Protein AF-A0A926TI09-F1 (afdb_monomer)

Sequence (83 aa):
MKVGLQPTLSDANIDVTQAASQRQLSIAITAIAEELSRSVSLNLCLILDHSGSMGGRPIDTVKRAAQQIVDQLSPLDRLSVVA

Structure (mmCIF, N/CA/C/O backbone):
data_AF-A0A926TI09-F1
#
_entry.id   AF-A0A926TI09-F1
#
loop_
_atom_site.group_PDB
_atom_site.id
_atom_site.type_symbol
_atom_site.label_atom_id
_atom_site.label_alt_id
_atom_site.label_comp_id
_atom_site.label_asym_id
_atom_site.label_entity_id
_atom_site.label_seq_id
_atom_site.pdbx_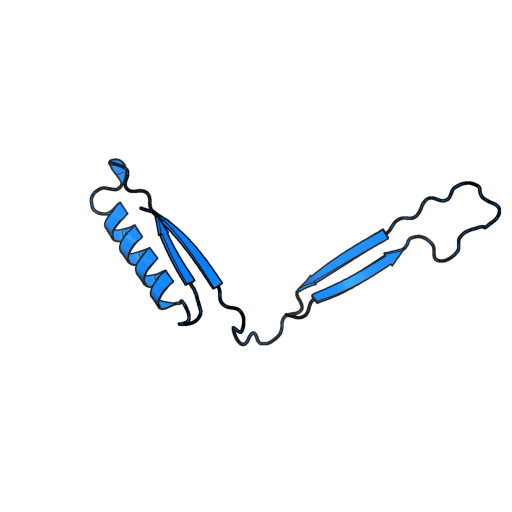PDB_ins_code
_atom_site.Cartn_x
_atom_site.Cartn_y
_atom_site.Cartn_z
_atom_site.occupancy
_atom_site.B_iso_or_equiv
_atom_site.auth_seq_id
_atom_site.auth_comp_id
_atom_site.auth_asym_id
_atom_site.auth_atom_id
_atom_site.pdbx_PDB_model_num
ATOM 1 N N . MET A 1 1 ? -2.745 -5.608 -16.080 1.00 64.25 1 MET A N 1
ATOM 2 C CA . MET A 1 1 ? -1.722 -4.540 -16.009 1.00 64.25 1 MET A CA 1
ATOM 3 C C . MET A 1 1 ? -0.891 -4.609 -17.274 1.00 64.25 1 MET A C 1
ATOM 5 O O . MET A 1 1 ? -0.156 -5.574 -17.452 1.00 64.25 1 MET A O 1
ATOM 9 N N . LYS A 1 2 ? -1.050 -3.627 -18.164 1.00 74.25 2 LYS A N 1
ATOM 10 C CA . LYS A 1 2 ? -0.236 -3.494 -19.374 1.00 74.25 2 LYS A CA 1
ATOM 11 C C . LYS A 1 2 ? 0.882 -2.489 -19.113 1.00 74.25 2 LYS A C 1
ATOM 13 O O . LYS A 1 2 ? 0.646 -1.421 -18.552 1.00 74.25 2 LYS A O 1
ATOM 18 N N . VAL A 1 3 ? 2.097 -2.855 -19.499 1.00 84.75 3 VAL A N 1
ATOM 19 C CA . VAL A 1 3 ? 3.286 -2.013 -19.356 1.00 84.75 3 VAL A CA 1
ATOM 20 C C . VAL A 1 3 ? 3.802 -1.704 -20.750 1.00 84.75 3 VAL A C 1
ATOM 22 O O . VAL A 1 3 ? 4.022 -2.617 -21.545 1.00 84.75 3 VAL A O 1
ATOM 25 N N . GLY A 1 4 ? 3.966 -0.419 -21.049 1.00 88.56 4 GLY A N 1
ATOM 26 C CA . GLY A 1 4 ? 4.681 0.036 -22.229 1.00 88.56 4 GLY A CA 1
ATOM 27 C C . GLY A 1 4 ? 6.178 -0.013 -21.958 1.00 88.56 4 GLY A C 1
ATOM 28 O O . GLY A 1 4 ? 6.641 0.478 -20.928 1.00 88.56 4 GLY A O 1
ATOM 29 N N . LEU A 1 5 ? 6.930 -0.614 -22.876 1.00 92.31 5 LEU A N 1
ATOM 30 C CA . LEU A 1 5 ? 8.388 -0.628 -22.845 1.00 92.31 5 LEU A CA 1
ATOM 31 C C . LEU A 1 5 ? 8.903 -0.021 -24.141 1.00 92.31 5 LEU A C 1
ATOM 33 O O . LEU A 1 5 ? 8.580 -0.509 -25.224 1.00 92.31 5 LEU A O 1
ATOM 37 N N . GLN A 1 6 ? 9.719 1.020 -24.023 1.00 93.19 6 GLN A N 1
ATOM 38 C CA . GLN A 1 6 ? 10.395 1.630 -25.161 1.00 93.19 6 GLN A CA 1
ATOM 39 C C . GLN A 1 6 ? 11.909 1.557 -24.947 1.00 93.19 6 GLN A C 1
ATOM 41 O O . GLN A 1 6 ? 12.476 2.409 -24.256 1.00 93.19 6 GLN A O 1
ATOM 46 N N . PRO A 1 7 ? 12.562 0.517 -25.491 1.00 91.75 7 PRO A N 1
ATOM 47 C CA . PRO A 1 7 ? 14.009 0.412 -25.483 1.00 91.75 7 PRO A CA 1
ATOM 48 C C . PRO A 1 7 ? 14.619 1.170 -26.669 1.00 91.75 7 PRO A C 1
ATOM 50 O O . PRO A 1 7 ? 14.159 1.041 -27.804 1.00 91.75 7 PRO A O 1
ATOM 53 N N . THR A 1 8 ? 15.703 1.895 -26.411 1.00 91.62 8 THR A N 1
ATOM 54 C CA . THR A 1 8 ? 16.531 2.544 -27.435 1.00 91.62 8 THR A CA 1
ATOM 55 C C . THR A 1 8 ? 17.998 2.241 -27.155 1.00 91.62 8 TH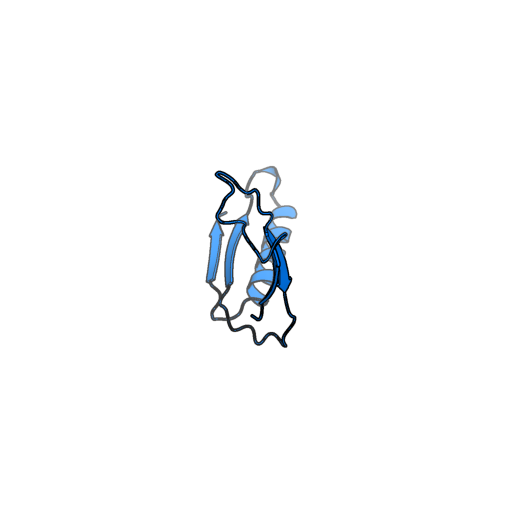R A C 1
ATOM 57 O O . THR A 1 8 ? 18.450 2.369 -26.018 1.00 91.62 8 THR A O 1
ATOM 60 N N . LEU A 1 9 ? 18.750 1.853 -28.183 1.00 90.62 9 LEU A N 1
ATOM 61 C CA . LEU A 1 9 ? 20.185 1.579 -28.103 1.00 90.62 9 LEU A CA 1
ATOM 62 C C . LEU A 1 9 ? 20.946 2.624 -28.932 1.00 90.62 9 LEU A C 1
ATOM 64 O O . LEU A 1 9 ? 20.466 2.993 -30.002 1.00 90.62 9 LEU A O 1
ATOM 68 N N . SER A 1 10 ? 22.102 3.094 -28.452 1.00 84.81 10 SER A N 1
ATOM 69 C CA . SER A 1 10 ? 22.892 4.128 -29.145 1.00 84.81 10 SER A CA 1
ATOM 70 C C . SER A 1 10 ? 23.372 3.701 -30.530 1.00 84.81 10 SER A C 1
ATOM 72 O O . SER A 1 10 ? 23.405 4.535 -31.427 1.00 84.81 10 SER A O 1
ATOM 74 N N . ASP A 1 11 ? 23.690 2.413 -30.714 1.00 78.44 11 ASP A N 1
ATOM 75 C CA . ASP A 1 11 ? 24.290 1.885 -31.941 1.00 78.44 11 ASP A CA 1
ATOM 76 C C . ASP A 1 11 ? 23.742 0.497 -32.279 1.00 78.44 11 ASP A C 1
ATOM 78 O O . ASP A 1 11 ? 23.756 -0.409 -31.442 1.00 78.44 11 ASP A O 1
ATOM 82 N N . ALA A 1 12 ? 23.289 0.314 -33.521 1.00 68.12 12 ALA A N 1
ATOM 83 C CA . ALA A 1 12 ? 22.822 -0.982 -34.019 1.00 68.12 12 ALA A CA 1
ATOM 84 C C . ALA A 1 12 ? 23.964 -1.873 -34.544 1.00 68.12 12 ALA A C 1
ATOM 86 O O . ALA A 1 12 ? 23.818 -3.094 -34.566 1.00 68.12 12 ALA A O 1
ATOM 87 N N . ASN A 1 13 ? 25.099 -1.277 -34.932 1.00 70.31 13 ASN A N 1
ATOM 88 C CA . ASN A 1 13 ? 26.236 -1.980 -35.523 1.00 70.31 13 ASN A CA 1
ATOM 89 C C . ASN A 1 13 ? 27.484 -1.830 -34.651 1.00 70.31 13 ASN A C 1
ATOM 91 O O . ASN A 1 13 ? 27.788 -0.746 -34.162 1.00 70.31 13 ASN A O 1
ATOM 95 N N . ILE A 1 14 ? 28.217 -2.929 -34.490 1.00 76.38 14 ILE A N 1
ATOM 96 C CA . ILE A 1 14 ? 29.473 -2.990 -33.741 1.00 76.38 14 ILE A CA 1
ATOM 97 C C . ILE A 1 14 ? 30.579 -3.296 -34.745 1.00 76.38 14 ILE A C 1
ATOM 99 O O . ILE A 1 14 ? 30.467 -4.256 -35.508 1.00 76.38 14 ILE A O 1
ATOM 103 N N . ASP A 1 15 ? 31.638 -2.490 -34.745 1.00 80.00 15 ASP A N 1
ATOM 104 C CA . ASP A 1 15 ? 32.824 -2.768 -35.549 1.00 80.00 15 ASP A CA 1
ATOM 105 C C . ASP A 1 15 ? 33.602 -3.937 -34.930 1.00 80.00 15 ASP A C 1
ATOM 107 O O . ASP A 1 15 ? 34.081 -3.859 -33.797 1.00 80.00 15 ASP A O 1
ATOM 111 N N . VAL A 1 16 ? 33.723 -5.032 -35.682 1.00 79.31 16 VAL A N 1
ATOM 112 C CA . VAL A 1 16 ? 34.411 -6.256 -35.244 1.00 79.31 16 VAL A CA 1
ATOM 113 C C . VAL A 1 16 ? 35.923 -6.057 -35.084 1.00 79.31 16 VAL A C 1
ATOM 115 O O . VAL A 1 16 ? 36.594 -6.885 -34.473 1.00 79.31 16 VAL A O 1
ATOM 118 N N . THR A 1 17 ? 36.470 -4.975 -35.642 1.00 87.56 17 THR A N 1
ATOM 119 C CA . THR A 1 17 ? 37.901 -4.657 -35.596 1.00 87.56 17 THR A CA 1
ATOM 120 C C . THR A 1 17 ? 38.289 -3.811 -34.380 1.00 87.56 17 THR A C 1
ATOM 122 O O . THR A 1 17 ? 39.474 -3.709 -34.058 1.00 87.56 17 THR A O 1
ATOM 125 N N . GLN A 1 18 ? 37.314 -3.246 -33.655 1.00 81.00 18 GLN A N 1
ATOM 126 C CA . GLN A 1 18 ? 37.560 -2.508 -32.418 1.00 81.00 18 GLN A CA 1
ATOM 127 C C . GLN A 1 18 ? 37.610 -3.436 -31.200 1.00 81.00 18 GLN A C 1
ATOM 129 O O . GLN A 1 18 ? 36.677 -4.183 -30.915 1.00 81.00 18 GLN A O 1
ATOM 134 N N . ALA A 1 19 ? 38.681 -3.318 -30.411 1.00 82.56 19 ALA A N 1
ATOM 135 C CA . ALA A 1 19 ? 38.868 -4.091 -29.181 1.00 82.56 19 ALA A CA 1
ATOM 136 C C . ALA A 1 19 ? 37.863 -3.737 -28.064 1.00 82.56 19 ALA A C 1
ATOM 138 O O . ALA A 1 19 ? 37.654 -4.532 -27.149 1.00 82.56 19 ALA A O 1
ATOM 139 N N . ALA A 1 20 ? 37.248 -2.552 -28.118 1.00 82.25 20 ALA A N 1
ATOM 140 C CA . ALA A 1 20 ? 36.234 -2.109 -27.169 1.00 82.25 20 ALA A CA 1
ATOM 141 C C . ALA A 1 20 ? 35.229 -1.171 -27.848 1.00 82.25 20 ALA A C 1
ATOM 143 O O . ALA A 1 20 ? 35.614 -0.320 -28.647 1.00 82.25 20 ALA A O 1
ATOM 144 N N . SER A 1 21 ? 33.952 -1.299 -27.484 1.00 81.94 21 SER A N 1
ATOM 145 C CA . SER A 1 21 ? 32.876 -0.394 -27.895 1.00 81.94 21 SER A CA 1
ATOM 146 C C . SER A 1 21 ? 32.035 -0.000 -26.681 1.00 81.94 21 SER A C 1
ATOM 148 O O . SER A 1 21 ? 31.746 -0.828 -25.814 1.00 81.94 21 SER A O 1
ATOM 150 N N . GLN A 1 22 ? 31.647 1.273 -26.603 1.00 84.94 22 GLN A N 1
ATOM 151 C CA . GLN A 1 22 ? 30.701 1.761 -25.602 1.00 84.94 22 GLN A CA 1
ATOM 152 C C . GLN A 1 22 ? 29.301 1.766 -26.211 1.00 84.94 22 GLN A C 1
ATOM 154 O O . GLN A 1 22 ? 29.122 2.261 -27.317 1.00 84.94 22 GLN A O 1
ATOM 159 N N . ARG A 1 23 ? 28.307 1.248 -25.481 1.00 86.19 23 ARG A N 1
ATOM 160 C CA . ARG A 1 23 ? 26.897 1.312 -25.887 1.00 86.19 23 ARG A CA 1
ATOM 161 C C . ARG A 1 23 ? 26.046 1.889 -24.776 1.00 86.19 23 ARG A C 1
ATOM 163 O O . ARG A 1 23 ? 26.257 1.578 -23.604 1.00 86.19 23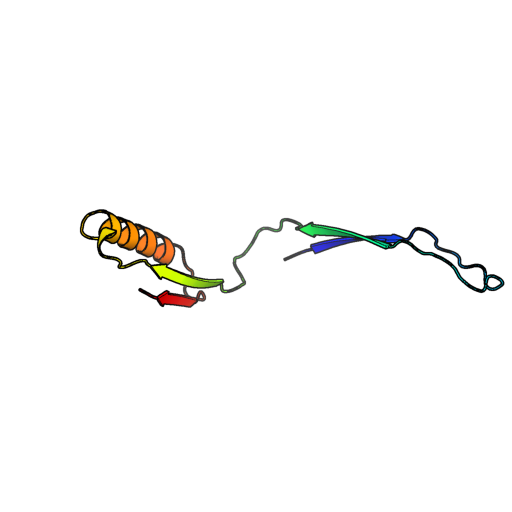 ARG A O 1
ATOM 170 N N . GLN A 1 24 ? 25.066 2.697 -25.152 1.00 89.81 24 GLN A N 1
ATOM 171 C CA . GLN A 1 24 ? 24.088 3.249 -24.225 1.00 89.81 24 GLN A CA 1
ATOM 172 C C . GLN A 1 24 ? 22.736 2.598 -24.489 1.00 89.81 24 GLN A C 1
ATOM 174 O O . GLN A 1 24 ? 22.287 2.530 -25.630 1.00 89.81 24 GLN A O 1
ATOM 179 N N . LEU A 1 25 ? 22.100 2.115 -23.427 1.00 90.75 25 LEU A N 1
ATOM 180 C CA . LEU A 1 25 ? 20.748 1.577 -23.453 1.00 90.75 25 LEU A CA 1
ATOM 181 C C . LEU A 1 25 ? 19.853 2.513 -22.646 1.00 90.75 25 LEU A C 1
ATOM 183 O O . LEU A 1 25 ? 20.096 2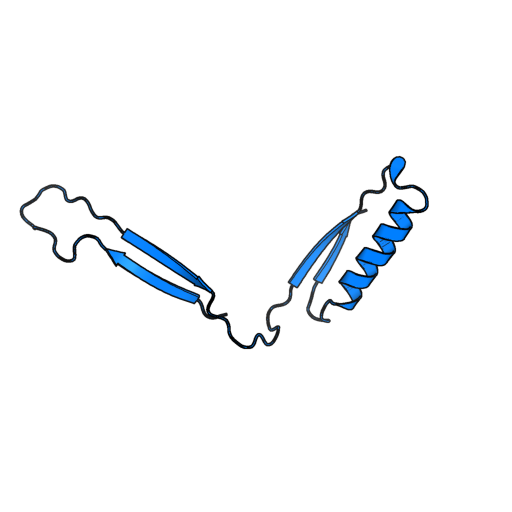.736 -21.462 1.00 90.75 25 LEU A O 1
ATOM 187 N N . SER A 1 26 ? 18.818 3.035 -23.291 1.00 92.44 26 SER A N 1
ATOM 188 C CA . SER A 1 26 ? 17.729 3.752 -22.641 1.00 92.44 26 SER A CA 1
ATOM 189 C C . SER A 1 26 ? 16.497 2.859 -22.614 1.00 92.44 26 SER A C 1
ATOM 191 O O . SER A 1 26 ? 16.163 2.227 -23.616 1.00 92.44 26 SER A O 1
ATOM 193 N N . ILE A 1 27 ? 15.827 2.797 -21.466 1.00 93.94 27 ILE A N 1
ATOM 194 C CA . ILE A 1 27 ? 14.564 2.081 -21.304 1.00 93.94 27 ILE A CA 1
ATOM 195 C C . ILE A 1 27 ? 13.578 3.051 -20.673 1.00 93.94 27 ILE A C 1
ATOM 197 O O . ILE A 1 27 ? 13.771 3.482 -19.537 1.00 93.94 27 ILE A O 1
ATOM 201 N N . ALA A 1 28 ? 12.503 3.359 -21.392 1.00 93.88 28 ALA A N 1
ATOM 202 C CA . ALA A 1 28 ? 11.348 4.023 -20.810 1.00 93.88 28 ALA A CA 1
ATOM 203 C C . ALA A 1 28 ? 10.281 2.981 -20.458 1.00 93.88 28 ALA A C 1
ATOM 205 O O . ALA A 1 28 ? 9.929 2.131 -21.281 1.00 93.88 28 ALA A O 1
ATOM 206 N N . ILE A 1 29 ? 9.781 3.060 -19.225 1.00 92.94 29 ILE A N 1
ATOM 207 C CA . ILE A 1 29 ? 8.723 2.197 -18.699 1.00 92.94 29 ILE A CA 1
ATOM 208 C C . ILE A 1 29 ? 7.508 3.075 -18.436 1.00 92.94 29 ILE A C 1
ATOM 210 O O . ILE A 1 29 ? 7.599 4.054 -17.696 1.00 92.94 29 ILE A O 1
ATOM 214 N N . THR A 1 30 ? 6.370 2.726 -19.026 1.00 91.06 30 THR A N 1
ATOM 215 C CA . THR A 1 30 ? 5.117 3.463 -18.843 1.00 91.06 30 THR A CA 1
ATOM 216 C C . THR A 1 30 ? 3.993 2.534 -18.412 1.00 91.06 30 THR A C 1
ATOM 218 O O . THR A 1 30 ? 3.888 1.387 -18.851 1.00 91.06 30 THR A O 1
ATOM 221 N N . ALA A 1 31 ? 3.130 3.029 -17.527 1.00 87.75 31 ALA A N 1
ATOM 222 C CA . ALA A 1 31 ? 1.887 2.350 -17.194 1.00 87.75 31 ALA A CA 1
ATOM 223 C C . ALA A 1 31 ? 0.851 2.666 -18.278 1.00 87.75 31 ALA A C 1
ATOM 225 O O . ALA A 1 31 ? 0.564 3.835 -18.536 1.00 87.75 31 ALA A O 1
ATOM 226 N N . ILE A 1 32 ? 0.289 1.636 -18.910 1.00 86.31 32 ILE A N 1
ATOM 227 C CA . ILE A 1 32 ? -0.809 1.803 -19.864 1.00 86.31 32 ILE A CA 1
ATOM 228 C C . ILE A 1 32 ? -2.105 1.568 -19.094 1.00 86.31 32 ILE A C 1
ATOM 230 O O . ILE A 1 32 ? -2.340 0.467 -18.590 1.00 86.31 32 ILE A O 1
ATOM 234 N N . ALA A 1 33 ? -2.919 2.619 -18.977 1.00 75.62 33 ALA A N 1
ATOM 235 C CA . ALA A 1 33 ? -4.215 2.538 -18.323 1.00 75.62 33 ALA A CA 1
ATOM 236 C C . ALA A 1 33 ? -5.132 1.591 -19.109 1.00 75.62 33 ALA A C 1
ATOM 238 O O . ALA A 1 33 ? -5.330 1.735 -20.312 1.00 75.62 33 ALA A O 1
ATOM 239 N N . GLU A 1 34 ? -5.682 0.616 -18.406 1.00 72.94 34 GLU A N 1
ATOM 240 C CA . GLU A 1 34 ? -6.712 -0.301 -18.876 1.00 72.94 34 GLU A CA 1
ATOM 241 C C . GLU A 1 34 ? -7.840 -0.218 -17.843 1.00 72.94 34 GLU A C 1
ATOM 243 O O . GLU A 1 34 ? -7.548 0.057 -16.673 1.00 72.94 34 GLU A O 1
ATOM 248 N N . GLU A 1 35 ? -9.106 -0.396 -18.242 1.00 66.12 35 GLU A N 1
ATOM 249 C CA . GLU A 1 35 ? -10.208 -0.443 -17.273 1.00 66.12 35 GLU A CA 1
ATOM 250 C C . GLU A 1 35 ? -9.905 -1.530 -16.242 1.00 66.12 35 GLU A C 1
ATOM 252 O O . GLU A 1 35 ? -9.871 -2.728 -16.531 1.00 66.12 35 GLU A O 1
ATOM 257 N N . LEU A 1 36 ? -9.566 -1.084 -15.036 1.00 61.28 36 LEU A N 1
ATOM 258 C CA . LEU A 1 36 ? -8.988 -1.937 -14.022 1.00 61.28 36 LEU A CA 1
ATOM 259 C C . LEU A 1 36 ? -10.125 -2.706 -13.347 1.00 61.28 36 LEU A C 1
ATOM 261 O O . LEU A 1 36 ? -10.661 -2.271 -12.330 1.00 61.28 36 LEU A O 1
ATOM 265 N N . SER A 1 37 ? -10.479 -3.885 -13.861 1.00 61.38 37 SER A N 1
ATOM 266 C CA . SER A 1 37 ? -11.096 -4.888 -12.994 1.00 61.38 37 SER A CA 1
ATOM 267 C C . SER A 1 37 ? -10.066 -5.186 -11.903 1.00 61.38 37 SER A C 1
ATOM 269 O O . SER A 1 37 ? -8.987 -5.692 -12.221 1.00 61.38 37 SER A O 1
ATOM 271 N N . ARG A 1 38 ? -10.333 -4.799 -10.648 1.00 64.00 38 ARG A N 1
ATOM 272 C CA . ARG A 1 38 ? -9.446 -5.021 -9.490 1.00 64.00 38 ARG A CA 1
ATOM 273 C C . ARG A 1 38 ? -9.241 -6.531 -9.313 1.00 64.00 38 ARG A C 1
ATOM 275 O O . ARG A 1 38 ? -9.989 -7.184 -8.600 1.00 64.00 38 ARG A O 1
ATOM 282 N N . SER A 1 39 ? -8.276 -7.096 -10.039 1.00 64.38 39 SER A N 1
ATOM 283 C CA . SER A 1 39 ? -8.036 -8.542 -10.130 1.00 64.38 39 SER A CA 1
ATOM 284 C C . SER A 1 39 ? -6.896 -9.009 -9.230 1.00 64.38 39 SER A C 1
ATOM 286 O O . SER A 1 39 ? -6.630 -10.204 -9.147 1.00 64.38 39 SER A O 1
ATOM 288 N N . VAL A 1 40 ? -6.182 -8.074 -8.599 1.00 79.06 40 VAL A N 1
ATOM 289 C CA . VAL A 1 40 ? -5.049 -8.361 -7.720 1.00 79.06 40 VAL A CA 1
ATOM 290 C C . VAL A 1 40 ? -5.4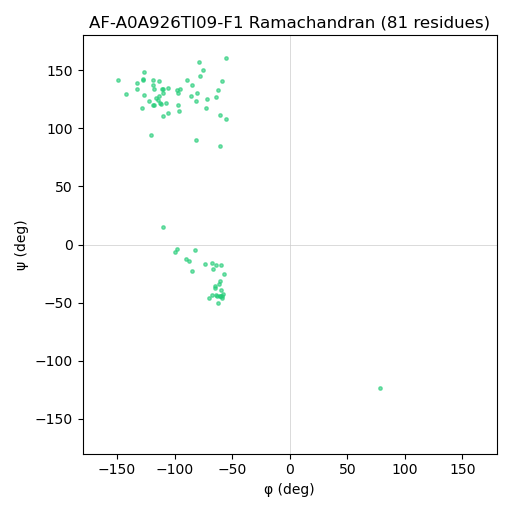47 -7.999 -6.298 1.00 79.06 40 VAL A C 1
ATOM 292 O O . VAL A 1 40 ? -5.790 -6.849 -6.023 1.00 79.06 40 VAL A O 1
ATOM 295 N N . SER A 1 41 ? -5.398 -8.992 -5.413 1.00 84.19 41 SER A N 1
ATOM 296 C CA . SER A 1 41 ? -5.615 -8.818 -3.978 1.00 84.19 41 SER A CA 1
ATOM 297 C C . SER A 1 41 ? -4.549 -7.905 -3.382 1.00 84.19 41 SER A C 1
ATOM 299 O O . SER A 1 41 ? -3.351 -8.112 -3.605 1.00 84.19 41 SER A O 1
ATOM 301 N N . LEU A 1 42 ? -4.973 -6.937 -2.584 1.00 89.25 42 LEU A N 1
ATOM 302 C CA . LEU A 1 42 ? -4.090 -6.031 -1.865 1.00 89.25 42 LEU A CA 1
ATOM 303 C C . LEU A 1 42 ? -3.732 -6.610 -0.487 1.00 89.25 42 LEU A C 1
ATOM 305 O O . LEU A 1 42 ? -4.577 -7.193 0.186 1.00 89.25 42 LEU A O 1
ATOM 309 N N . ASN A 1 43 ? -2.482 -6.436 -0.053 1.00 93.81 43 ASN A N 1
ATOM 310 C CA . ASN A 1 43 ? -2.048 -6.741 1.313 1.00 93.81 43 ASN A CA 1
ATOM 311 C C . ASN A 1 43 ? -1.757 -5.419 2.032 1.00 93.81 43 ASN A C 1
ATOM 313 O O . ASN A 1 43 ? -0.794 -4.737 1.683 1.00 93.81 43 ASN A O 1
ATOM 317 N N . LEU A 1 44 ? -2.585 -5.052 3.009 1.00 93.56 44 LEU A N 1
ATOM 318 C CA . LEU A 1 44 ? -2.469 -3.806 3.764 1.00 93.56 44 LEU A CA 1
ATOM 319 C C . LEU A 1 44 ? -2.038 -4.081 5.205 1.00 93.56 44 LEU A C 1
ATOM 321 O O . LEU A 1 44 ? -2.622 -4.928 5.875 1.00 93.56 44 LEU A O 1
ATOM 325 N N . CYS A 1 45 ? -1.059 -3.327 5.704 1.00 96.12 45 CYS A N 1
ATOM 326 C CA . CYS A 1 45 ? -0.699 -3.312 7.120 1.00 96.12 45 CYS A CA 1
ATOM 327 C C . CYS A 1 45 ? -0.929 -1.909 7.684 1.00 96.12 45 CYS A C 1
ATOM 329 O O . CYS A 1 45 ? -0.330 -0.946 7.206 1.00 96.12 45 CYS A O 1
ATOM 331 N N . LEU A 1 46 ? -1.801 -1.796 8.683 1.00 95.19 46 LEU A N 1
ATOM 332 C CA . LEU A 1 46 ? -2.040 -0.564 9.422 1.00 95.19 46 LEU A CA 1
ATOM 333 C C . LEU A 1 46 ? -1.221 -0.594 10.709 1.00 95.19 46 LEU A C 1
ATOM 335 O O . LEU A 1 46 ? -1.410 -1.480 11.539 1.00 95.19 46 LEU A O 1
ATOM 339 N N . ILE A 1 47 ? -0.331 0.381 10.872 1.00 94.88 47 ILE A N 1
ATOM 340 C CA . ILE A 1 47 ? 0.430 0.591 12.105 1.00 94.88 47 ILE A CA 1
ATOM 341 C C . ILE A 1 47 ? -0.179 1.807 12.798 1.00 94.88 47 ILE A C 1
ATOM 343 O O . ILE A 1 47 ? -0.139 2.912 12.255 1.00 94.88 47 ILE A O 1
ATOM 347 N N . LEU A 1 48 ? -0.799 1.591 13.953 1.00 93.38 48 LEU A N 1
ATOM 348 C CA . LEU A 1 48 ? -1.543 2.600 14.696 1.00 93.38 48 LEU A CA 1
ATOM 349 C C . LEU A 1 48 ? -0.747 2.996 15.939 1.00 93.38 48 LEU A C 1
ATOM 351 O O . LEU A 1 48 ? -0.455 2.154 16.776 1.00 93.38 48 LEU A O 1
ATOM 355 N N . ASP A 1 49 ? -0.415 4.277 16.081 1.00 92.69 49 ASP A N 1
ATOM 356 C CA . ASP A 1 49 ? 0.246 4.766 17.293 1.00 92.69 49 ASP A CA 1
ATOM 357 C C . ASP A 1 49 ? -0.741 4.789 18.478 1.00 92.69 49 ASP A C 1
ATOM 359 O O . ASP A 1 49 ? -1.812 5.400 18.392 1.00 92.69 49 ASP A O 1
ATOM 363 N N . HIS A 1 50 ? -0.378 4.129 19.583 1.00 90.81 50 HIS A N 1
ATOM 364 C CA . HIS A 1 50 ? -1.129 4.113 20.844 1.00 90.81 50 HIS A CA 1
ATOM 365 C C . HIS A 1 50 ? -0.429 4.879 21.983 1.00 90.81 50 HIS A C 1
ATOM 367 O O . HIS A 1 50 ? -0.789 4.714 23.151 1.00 90.81 50 HIS A O 1
ATOM 373 N N . SER A 1 51 ? 0.572 5.706 21.671 1.00 91.88 51 SER A N 1
ATOM 374 C CA . SER A 1 51 ? 1.302 6.509 22.653 1.00 91.88 51 SER A CA 1
ATOM 375 C C . SER A 1 51 ? 0.379 7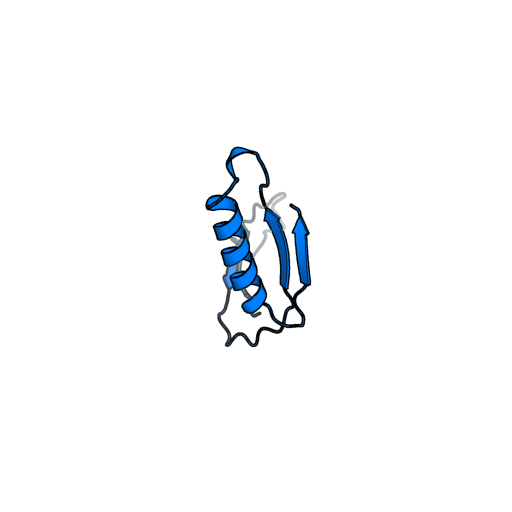.396 23.504 1.00 91.88 51 SER A C 1
ATOM 377 O O . SER A 1 51 ? -0.759 7.702 23.144 1.00 91.88 51 SER A O 1
ATOM 379 N N . GLY A 1 52 ? 0.863 7.849 24.666 1.00 88.81 52 GLY A N 1
ATOM 380 C CA . GLY A 1 52 ? 0.046 8.618 25.618 1.00 88.81 52 GLY A CA 1
ATOM 381 C C . GLY A 1 52 ? -0.576 9.905 25.048 1.00 88.81 52 GLY A C 1
ATOM 382 O O . GLY A 1 52 ? -1.633 10.328 25.511 1.00 88.81 52 GLY A O 1
ATOM 383 N N . SER A 1 53 ? 0.026 10.506 24.014 1.00 90.00 53 SER A N 1
ATOM 384 C CA . SER A 1 53 ? -0.506 11.681 23.304 1.00 90.00 53 SER A CA 1
ATOM 385 C C . SER A 1 53 ? -1.695 11.364 22.390 1.00 90.00 53 SER A C 1
ATOM 387 O O . SER A 1 53 ? -2.433 12.275 22.014 1.00 90.00 53 SER A O 1
ATOM 389 N N . MET A 1 54 ? -1.913 10.091 22.054 1.00 93.62 54 MET A N 1
ATOM 390 C CA . MET A 1 54 ? -3.012 9.646 21.196 1.00 93.62 54 MET A CA 1
ATOM 391 C C . MET A 1 54 ? -4.339 9.488 21.954 1.00 93.62 54 MET A C 1
ATOM 393 O O . MET A 1 54 ? -5.377 9.248 21.339 1.00 93.62 54 MET A O 1
ATOM 397 N N . GLY A 1 55 ? -4.343 9.662 23.278 1.00 87.25 55 GLY A N 1
ATOM 398 C CA . GLY A 1 55 ? -5.529 9.511 24.121 1.00 87.25 55 GLY A CA 1
ATOM 399 C C . GLY A 1 55 ? -6.699 10.439 23.757 1.00 87.25 55 GLY A C 1
ATOM 400 O O . GLY A 1 55 ? -6.533 11.620 23.453 1.00 87.25 55 GLY A O 1
ATOM 401 N N . GLY A 1 56 ? -7.921 9.906 23.840 1.00 92.75 56 GLY A N 1
ATOM 402 C CA . GLY A 1 56 ? -9.157 10.639 23.563 1.00 92.75 56 GLY A CA 1
ATOM 403 C C . GLY A 1 56 ? -9.432 10.799 22.065 1.00 92.75 56 GLY A C 1
ATOM 404 O O . GLY A 1 56 ? -9.510 9.827 21.321 1.00 92.75 56 GLY A O 1
ATOM 405 N N . ARG A 1 57 ? -9.591 12.045 21.608 1.00 94.06 57 ARG A N 1
ATOM 406 C CA . ARG A 1 57 ? -10.020 12.351 20.229 1.00 94.06 57 ARG A CA 1
ATOM 407 C C . ARG A 1 57 ? -9.094 11.814 19.119 1.00 94.06 57 ARG A C 1
ATOM 409 O O . ARG A 1 57 ? -9.635 11.384 18.097 1.00 94.06 57 ARG A O 1
ATOM 416 N N . PRO A 1 58 ? -7.752 11.831 19.246 1.00 94.56 58 PRO A N 1
ATOM 417 C CA . PRO A 1 58 ? -6.867 11.337 18.192 1.00 94.56 58 PRO A CA 1
ATOM 418 C C . PRO A 1 58 ? -7.059 9.844 17.908 1.00 94.56 58 PRO A C 1
ATOM 420 O O . PRO A 1 58 ? -7.307 9.482 16.759 1.00 94.56 58 PRO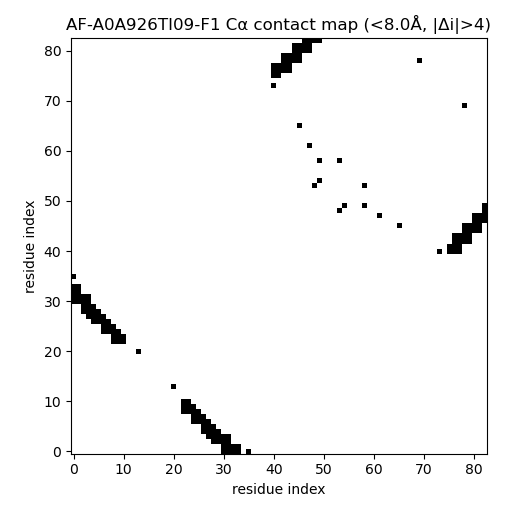 A O 1
ATOM 423 N N . ILE A 1 59 ? -7.039 8.983 18.933 1.00 94.44 59 ILE A N 1
ATOM 424 C CA . ILE A 1 59 ? -7.219 7.537 18.739 1.00 94.44 59 ILE A CA 1
ATOM 425 C C . ILE A 1 59 ? -8.616 7.190 18.208 1.00 94.44 59 ILE A C 1
ATOM 427 O O . ILE A 1 59 ? -8.746 6.305 17.363 1.00 94.44 59 ILE A O 1
ATOM 431 N N . ASP A 1 60 ? -9.659 7.916 18.621 1.00 95.06 60 ASP A N 1
ATOM 432 C CA . ASP A 1 60 ? -11.010 7.726 18.076 1.00 95.06 60 ASP A CA 1
ATOM 433 C C . ASP A 1 60 ? -11.076 8.088 16.587 1.00 95.06 60 ASP A C 1
ATOM 435 O O . ASP A 1 60 ? -11.738 7.411 15.796 1.00 95.06 60 ASP A O 1
ATOM 439 N N . THR A 1 61 ? -10.348 9.132 16.186 1.00 95.12 61 THR A N 1
ATOM 440 C CA . THR A 1 61 ? -10.249 9.555 14.785 1.00 95.12 61 THR A CA 1
ATOM 441 C C . THR A 1 61 ? -9.493 8.519 13.957 1.00 95.12 61 THR A C 1
ATOM 443 O O . THR A 1 61 ? -9.959 8.143 12.882 1.00 95.12 61 THR A O 1
ATOM 446 N N . VAL A 1 62 ? -8.380 7.992 14.478 1.00 95.19 62 VAL A N 1
ATOM 447 C CA . VAL A 1 62 ? -7.601 6.928 13.827 1.00 95.19 62 VAL A CA 1
ATOM 448 C C . VAL A 1 62 ? -8.440 5.670 13.631 1.00 95.19 62 VAL A C 1
ATOM 450 O O . VAL A 1 62 ? -8.443 5.111 12.539 1.00 95.19 62 VAL A O 1
ATOM 453 N N . LYS A 1 63 ? -9.211 5.254 14.641 1.00 94.00 63 LYS A N 1
ATOM 454 C CA . LYS A 1 63 ? -10.118 4.102 14.525 1.00 94.00 63 LYS A CA 1
ATOM 455 C C . LYS A 1 63 ? -11.168 4.305 13.436 1.00 94.00 63 LYS A C 1
ATOM 457 O O . LYS A 1 63 ? -11.398 3.399 12.642 1.00 94.00 63 LYS A O 1
ATOM 462 N N . ARG A 1 64 ? -11.781 5.493 13.363 1.00 96.31 64 ARG A N 1
ATOM 463 C CA . ARG A 1 64 ? -12.756 5.815 12.306 1.00 96.31 64 ARG A CA 1
ATOM 464 C C . ARG A 1 64 ? -12.123 5.789 10.918 1.00 96.31 64 ARG A C 1
ATOM 466 O O . ARG A 1 64 ? -12.704 5.209 10.009 1.00 96.31 64 ARG A O 1
ATOM 473 N N . ALA A 1 65 ? -10.935 6.368 10.763 1.00 95.50 65 ALA A N 1
ATOM 474 C CA . ALA A 1 65 ? -10.209 6.345 9.497 1.00 95.50 65 ALA A CA 1
ATOM 475 C C . ALA A 1 65 ? -9.816 4.913 9.096 1.00 95.50 65 ALA A C 1
ATOM 477 O O . ALA A 1 65 ? -10.018 4.516 7.952 1.00 95.50 65 ALA A O 1
ATOM 478 N N . ALA A 1 66 ? -9.324 4.113 10.046 1.00 95.62 66 ALA A N 1
ATOM 479 C CA . ALA A 1 66 ? -9.011 2.707 9.817 1.00 95.62 66 ALA A CA 1
ATOM 480 C C . ALA A 1 66 ? -10.254 1.932 9.359 1.00 95.62 66 ALA A C 1
ATOM 482 O O . ALA A 1 66 ? -10.178 1.212 8.369 1.00 95.62 66 ALA A O 1
ATOM 483 N N . GLN A 1 67 ? -11.408 2.143 10.001 1.00 95.62 67 GLN A N 1
ATOM 484 C CA . GLN A 1 67 ? -12.674 1.525 9.601 1.00 95.62 67 GLN A CA 1
ATOM 485 C C . GLN A 1 67 ? -13.055 1.885 8.158 1.00 95.62 67 GLN A C 1
ATOM 487 O O . GLN A 1 67 ? -13.343 0.997 7.365 1.00 95.62 67 GLN A O 1
ATOM 492 N N . GLN A 1 68 ? -12.959 3.164 7.781 1.00 96.19 68 GLN A N 1
ATOM 493 C CA . GLN A 1 68 ? -13.240 3.611 6.411 1.00 96.19 68 GLN A CA 1
ATOM 494 C C . GLN A 1 68 ? -12.318 2.970 5.369 1.00 96.19 68 GLN A C 1
ATOM 496 O O . GLN A 1 68 ? -12.722 2.783 4.223 1.00 96.19 68 GLN A O 1
ATOM 501 N N . ILE A 1 69 ? -11.074 2.659 5.740 1.00 94.06 69 ILE A N 1
ATOM 502 C CA . ILE A 1 69 ? -10.148 1.932 4.870 1.00 94.06 69 ILE A CA 1
ATOM 503 C C . ILE A 1 69 ? -10.610 0.482 4.715 1.00 94.06 69 ILE A C 1
ATOM 505 O O . ILE A 1 69 ? -10.658 -0.006 3.589 1.00 94.06 69 ILE A O 1
ATOM 509 N N . VAL A 1 70 ? -10.987 -0.186 5.812 1.00 93.81 70 VAL A N 1
ATOM 510 C CA . VAL A 1 70 ? -11.511 -1.563 5.778 1.00 93.81 70 VAL A CA 1
ATOM 511 C C . VAL A 1 70 ? -12.756 -1.662 4.900 1.00 93.81 70 VAL A C 1
ATOM 513 O O . VAL A 1 70 ? -12.845 -2.576 4.086 1.00 93.81 70 VAL A O 1
ATOM 516 N N . ASP A 1 71 ? -13.666 -0.694 4.993 1.00 94.75 71 ASP A N 1
ATOM 517 C CA . ASP A 1 71 ? -14.913 -0.674 4.219 1.00 94.75 71 ASP A CA 1
ATOM 518 C C . ASP A 1 71 ? -14.677 -0.562 2.692 1.00 94.75 71 ASP A C 1
ATOM 520 O O . ASP A 1 71 ? -15.562 -0.875 1.898 1.00 94.75 71 ASP A O 1
ATOM 524 N N . GLN A 1 72 ? -13.481 -0.136 2.262 1.00 91.38 72 GLN A N 1
ATOM 525 C CA . GLN A 1 72 ? -13.072 -0.029 0.850 1.00 91.38 72 GLN A CA 1
ATOM 526 C C . GLN A 1 72 ? -12.248 -1.232 0.351 1.00 91.38 72 GLN A C 1
ATOM 528 O O . GLN A 1 72 ? -11.868 -1.294 -0.832 1.00 91.38 72 GLN A O 1
ATOM 533 N N . LEU A 1 73 ? -11.925 -2.176 1.239 1.00 91.50 73 LEU A 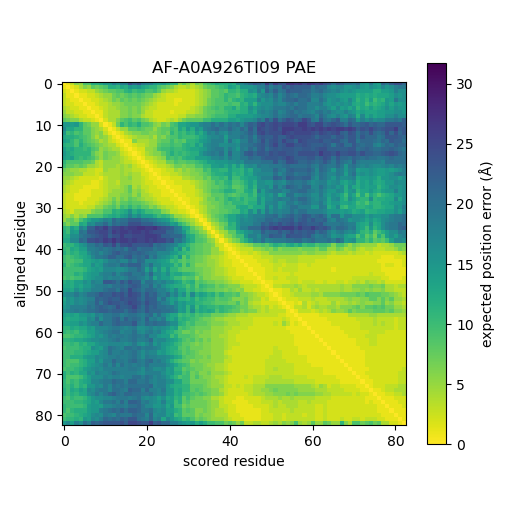N 1
ATOM 534 C CA . LEU A 1 73 ? -11.218 -3.399 0.880 1.00 91.50 73 LEU A CA 1
ATOM 535 C C . LEU A 1 73 ? -12.171 -4.402 0.230 1.00 91.50 73 LEU A C 1
ATOM 537 O O . LEU A 1 73 ? -13.346 -4.513 0.575 1.00 91.50 73 LEU A O 1
ATOM 541 N N . SER A 1 74 ? -11.646 -5.155 -0.732 1.00 89.81 74 SER A N 1
ATOM 542 C CA . SER A 1 74 ? -12.354 -6.302 -1.290 1.00 89.81 74 SER A CA 1
ATOM 543 C C . SER A 1 74 ? -12.233 -7.513 -0.352 1.00 89.81 74 SER A C 1
ATOM 545 O O . SER A 1 74 ? -11.252 -7.611 0.385 1.00 89.81 74 SER A O 1
ATOM 547 N N . PRO A 1 75 ? -13.145 -8.500 -0.419 1.00 88.88 75 PRO A N 1
ATOM 548 C CA . PRO A 1 75 ? -13.029 -9.735 0.366 1.00 88.88 75 PRO A CA 1
ATOM 549 C C . PRO A 1 75 ? -11.761 -10.562 0.092 1.00 88.88 75 PRO A C 1
ATOM 551 O O . PRO A 1 75 ? -11.426 -11.447 0.875 1.00 88.88 75 PRO A O 1
ATOM 554 N N . LEU A 1 76 ? -11.081 -10.316 -1.034 1.00 89.94 76 LEU A N 1
ATOM 555 C CA . LEU A 1 76 ? -9.823 -10.976 -1.392 1.00 89.94 76 LEU A CA 1
ATOM 556 C C . LEU A 1 76 ? -8.598 -10.252 -0.821 1.00 89.94 76 LEU A C 1
ATOM 558 O O . LEU A 1 76 ? -7.502 -10.814 -0.831 1.00 89.94 76 LEU A O 1
ATOM 562 N N . ASP A 1 77 ? -8.768 -9.017 -0.351 1.00 92.62 77 ASP A N 1
ATOM 563 C CA . ASP A 1 77 ? -7.691 -8.244 0.246 1.00 92.62 77 ASP A CA 1
ATOM 564 C C . ASP A 1 77 ? -7.387 -8.763 1.655 1.00 92.62 77 ASP A C 1
ATOM 566 O O . ASP A 1 77 ? -8.251 -9.272 2.372 1.00 92.62 77 ASP A O 1
ATOM 570 N N . ARG A 1 78 ? -6.130 -8.630 2.067 1.00 94.06 78 ARG A N 1
ATOM 571 C CA . ARG A 1 78 ? -5.667 -9.020 3.398 1.00 94.06 78 ARG A CA 1
ATOM 572 C C . ARG A 1 78 ? -5.309 -7.7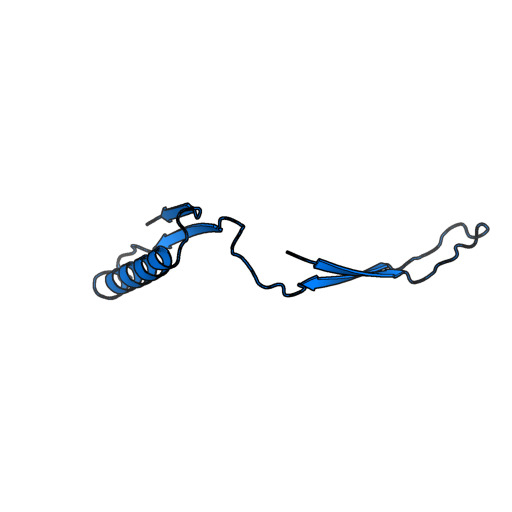82 4.192 1.00 94.06 78 ARG A C 1
ATOM 574 O O . ARG A 1 78 ? -4.586 -6.916 3.701 1.00 94.06 78 ARG A O 1
ATOM 581 N N . LEU A 1 79 ? -5.771 -7.738 5.433 1.00 95.06 79 LEU A N 1
ATOM 582 C CA . LEU A 1 79 ? -5.487 -6.664 6.370 1.00 95.06 79 LEU A CA 1
ATOM 583 C C . LEU A 1 79 ? -4.732 -7.209 7.583 1.00 95.06 79 LEU A C 1
ATOM 585 O O . LEU A 1 79 ? -5.134 -8.208 8.175 1.00 95.06 79 LEU A O 1
ATOM 589 N N . SER A 1 80 ? -3.673 -6.510 7.970 1.00 96.12 80 SER A N 1
ATOM 590 C CA . SER A 1 80 ? -2.981 -6.661 9.247 1.00 96.12 80 SER A CA 1
ATOM 591 C C . SER A 1 80 ? -3.069 -5.347 10.013 1.00 96.12 80 SER A C 1
ATOM 593 O O . SER A 1 80 ? -2.951 -4.278 9.414 1.00 96.12 80 SER A O 1
ATOM 595 N N . VAL A 1 81 ? -3.251 -5.415 11.329 1.00 94.88 81 VAL A N 1
ATOM 596 C CA . VAL A 1 81 ? -3.247 -4.237 12.204 1.00 94.88 81 VAL A CA 1
ATOM 597 C C . VAL A 1 81 ? -2.250 -4.468 13.329 1.00 94.88 81 VAL A C 1
ATOM 599 O O . VAL A 1 81 ? -2.298 -5.497 13.999 1.00 94.88 81 VAL A O 1
ATOM 602 N N . VAL A 1 82 ? -1.356 -3.505 13.519 1.00 94.50 82 VAL A N 1
ATOM 603 C CA . VAL A 1 82 ? -0.402 -3.435 14.624 1.00 94.50 82 VAL A CA 1
ATOM 604 C C . VAL A 1 82 ? -0.716 -2.154 15.382 1.00 94.50 82 VAL A C 1
ATOM 606 O O . VAL A 1 82 ? -0.698 -1.082 14.783 1.00 94.50 82 VAL A O 1
ATOM 609 N N . ALA A 1 83 ? -1.050 -2.267 16.662 1.00 86.69 83 ALA A N 1
ATOM 610 C CA . ALA A 1 83 ? -1.331 -1.136 17.537 1.00 86.69 83 ALA A CA 1
ATOM 611 C C . ALA A 1 83 ? -0.394 -1.201 18.734 1.00 86.69 83 ALA A C 1
ATOM 613 O O . ALA A 1 83 ? -0.307 -2.287 19.351 1.00 86.69 83 ALA A O 1
#

Mean predicted aligned error: 10.53 Å

Nearest PDB structures (foldseek):
  5th9-assembly3_C  TM=3.847E-01  e=4.398E+00  Homo sapiens

Secondary structure (DSSP, 8-state):
-EEEEEEEES-S---TT-S-----EEEEEEEE-------S--EEEEE---SGGGTTHHHHHHHHHHHHHHTTS-TT-EEEEE-

Solvent-accessible surface area (backbone atoms only — not comparable to full-atom values): 5552 Å² total; per-residue (Å²): 140,52,72,46,76,49,78,47,65,75,63,96,75,79,67,88,86,52,96,73,83,90,81,50,79,48,74,50,78,42,83,48,90,63,91,74,72,85,79,71,67,51,80,45,76,47,79,48,81,74,53,86,87,29,61,67,69,55,43,55,48,51,51,53,52,52,48,59,52,57,75,70,52,56,94,74,38,45,81,46,78,48,109

pLDDT: mean 87.43, std 9.25, range [61.28, 96.31]

Radius of gyration: 24.83 Å; Cα contacts (8 Å, |Δi|>4): 80; chains: 1; bounding box: 54×23×61 Å

Foldseek 3Di:
DDKDKDKDKPDPDDDPPDPDDDMDIDIDIDDDDDPDPVPDAAEEEAEDDPDPVCPDPNVVVVVVVVVVVVVPHDPRHHYHYHD